Protein AF-A0A813JEY0-F1 (afdb_monomer_lite)

Radius of gyration: 17.61 Å; chains: 1; bounding box: 37×47×46 Å

Secondary structure (DSSP, 8-state):
-EEEEEEEE------------SS------S----TTS--EEEEEEEE----GGGGGGT-S-EEEEETTTTEEEEE---GGGGGGT--HHHHHHHHHHHHHHHHHH-TT-------

InterPro domains:
  IPR036457 PPM-type phosphatase-like domain superfamily [SSF81606] (45-101)
  IPR039123 Protein phosphatase PTC7 homolog [PTHR12320] (35-94)

Organism: Polarella glacialis (NCBI:txid89957)

pLDDT: mean 75.98, std 19.31, range [36.69, 97.0]

Structure (mmCIF, N/CA/C/O backbone):
data_AF-A0A813JEY0-F1
#
_entry.id   AF-A0A813JEY0-F1
#
loop_
_atom_site.group_PDB
_atom_site.id
_atom_site.type_symbol
_atom_site.label_atom_id
_atom_site.label_alt_id
_atom_site.label_comp_id
_atom_site.label_asym_id
_atom_site.label_entity_id
_atom_site.label_seq_id
_atom_site.pdbx_PDB_ins_code
_atom_site.Cartn_x
_atom_site.Cartn_y
_atom_site.Cartn_z
_atom_site.occupancy
_atom_site.B_iso_or_equiv
_atom_site.auth_seq_id
_atom_site.auth_comp_id
_atom_site.auth_asym_id
_atom_site.auth_atom_id
_atom_site.pdbx_PDB_model_num
ATOM 1 N N . MET A 1 1 ? -3.845 -5.443 -5.897 1.00 68.19 1 MET A N 1
ATOM 2 C CA . MET A 1 1 ? -4.032 -5.872 -4.485 1.00 68.19 1 MET A CA 1
ATOM 3 C C . MET A 1 1 ? -5.501 -6.195 -4.150 1.00 68.19 1 MET A C 1
ATOM 5 O O . MET A 1 1 ? -6.383 -5.597 -4.751 1.00 68.19 1 MET A O 1
ATOM 9 N N . VAL A 1 2 ? -5.787 -7.089 -3.184 1.00 69.31 2 VAL A N 1
ATOM 10 C CA . VAL A 1 2 ? -7.141 -7.310 -2.616 1.00 69.31 2 VAL A CA 1
ATOM 11 C C . VAL A 1 2 ? -7.132 -7.078 -1.101 1.00 69.31 2 VAL A C 1
ATOM 13 O O . VAL A 1 2 ? -6.356 -7.706 -0.378 1.00 69.31 2 VAL A O 1
ATOM 16 N N . LEU A 1 3 ? -8.023 -6.204 -0.621 1.00 71.19 3 LEU A N 1
ATOM 17 C CA . LEU A 1 3 ? -8.289 -5.988 0.801 1.00 71.19 3 LEU A CA 1
ATOM 18 C C . LEU A 1 3 ? -9.677 -6.521 1.154 1.00 71.19 3 LEU A C 1
ATOM 20 O O . LEU A 1 3 ? -10.686 -6.041 0.639 1.00 71.19 3 LEU A O 1
ATOM 24 N N . LEU A 1 4 ? -9.731 -7.492 2.062 1.00 74.19 4 LEU A N 1
ATOM 25 C CA . LEU A 1 4 ? -10.986 -7.996 2.597 1.00 74.19 4 LEU A CA 1
ATOM 26 C C . LEU A 1 4 ? -11.276 -7.313 3.932 1.00 74.19 4 LEU A C 1
ATOM 28 O O . LEU A 1 4 ? -10.560 -7.499 4.919 1.00 74.19 4 LEU A O 1
ATOM 32 N N . LEU A 1 5 ? -12.362 -6.544 3.953 1.00 73.38 5 LEU A N 1
ATOM 33 C CA . LEU A 1 5 ? -12.899 -5.925 5.155 1.00 73.38 5 LEU A CA 1
ATOM 34 C C . LEU A 1 5 ? -14.120 -6.704 5.616 1.00 73.38 5 LEU A C 1
ATOM 36 O O . LEU A 1 5 ? -15.096 -6.855 4.879 1.00 73.38 5 LEU A O 1
ATOM 40 N N . ARG A 1 6 ? -14.092 -7.162 6.868 1.00 74.25 6 ARG A N 1
ATOM 41 C CA . ARG A 1 6 ? -15.273 -7.739 7.510 1.00 74.25 6 ARG A CA 1
ATOM 42 C C . ARG A 1 6 ? -15.694 -6.869 8.682 1.00 74.25 6 ARG A C 1
ATOM 44 O O . ARG A 1 6 ? -14.911 -6.625 9.600 1.00 74.25 6 ARG A O 1
ATOM 51 N N . ARG A 1 7 ? -16.962 -6.449 8.676 1.00 67.50 7 ARG A N 1
ATOM 52 C CA . ARG A 1 7 ? -17.614 -5.867 9.853 1.00 67.50 7 ARG A CA 1
ATOM 53 C C . ARG A 1 7 ? -17.737 -6.958 10.911 1.00 67.50 7 ARG A C 1
ATOM 55 O O . ARG A 1 7 ? -18.377 -7.983 10.674 1.00 67.50 7 ARG A O 1
ATOM 62 N N . VAL A 1 8 ? -17.131 -6.740 12.070 1.00 66.38 8 VAL A N 1
ATOM 63 C CA . VAL A 1 8 ? -17.249 -7.640 13.218 1.00 66.38 8 VAL A CA 1
ATOM 64 C C . VAL A 1 8 ? -18.083 -6.937 14.279 1.00 66.38 8 VAL A C 1
ATOM 66 O O . VAL A 1 8 ? -17.699 -5.885 14.794 1.00 66.38 8 VAL A O 1
ATOM 69 N N . ALA A 1 9 ? -19.246 -7.510 14.585 1.00 60.72 9 ALA A N 1
ATOM 70 C CA . ALA A 1 9 ? -19.975 -7.167 15.796 1.00 60.72 9 ALA A CA 1
ATOM 71 C C . ALA A 1 9 ? -19.215 -7.763 16.987 1.00 60.72 9 ALA A C 1
ATOM 73 O O . ALA A 1 9 ? -18.832 -8.934 16.943 1.00 60.72 9 ALA A O 1
ATOM 74 N N . CYS A 1 10 ? -18.982 -6.977 18.038 1.00 51.72 10 CYS A N 1
ATOM 75 C CA . CYS A 1 10 ? -18.471 -7.509 19.298 1.00 51.72 10 CYS A CA 1
ATOM 76 C C . CYS A 1 10 ? -19.490 -8.496 19.879 1.00 51.72 10 CYS A C 1
ATOM 78 O O . CYS A 1 10 ? -20.424 -8.097 20.565 1.00 51.72 10 CYS A O 1
ATOM 80 N N . GLN A 1 11 ? -19.322 -9.786 19.597 1.00 51.09 11 GLN A N 1
ATOM 81 C CA . GLN A 1 11 ? -20.004 -10.857 20.312 1.00 51.09 11 GLN A CA 1
ATOM 82 C C . GLN A 1 11 ? -18.972 -11.570 21.179 1.00 51.09 11 GLN A C 1
ATOM 84 O O . GLN A 1 11 ? -17.963 -12.077 20.686 1.00 51.09 11 GLN A O 1
ATOM 89 N N . GLY A 1 12 ? -19.210 -11.569 22.491 1.00 46.81 12 GLY A N 1
ATOM 90 C CA . GLY A 1 12 ? -18.416 -12.323 23.449 1.00 46.81 12 GLY A CA 1
ATOM 91 C C . GLY A 1 12 ? -18.628 -13.818 23.242 1.00 46.81 12 GLY A C 1
ATOM 92 O O . GLY A 1 12 ? -19.491 -14.409 23.876 1.00 46.81 12 GLY A O 1
ATOM 93 N N . ALA A 1 13 ? -17.849 -14.437 22.358 1.00 44.34 13 ALA A N 1
ATOM 94 C CA . ALA A 1 13 ? -17.846 -15.883 22.184 1.00 44.34 13 ALA A CA 1
ATOM 95 C C . ALA A 1 13 ? -16.408 -16.409 22.212 1.00 44.34 13 ALA A C 1
ATOM 97 O O . ALA A 1 13 ? -15.612 -16.189 21.296 1.00 44.34 13 ALA A O 1
ATOM 98 N N . ARG A 1 14 ? -16.075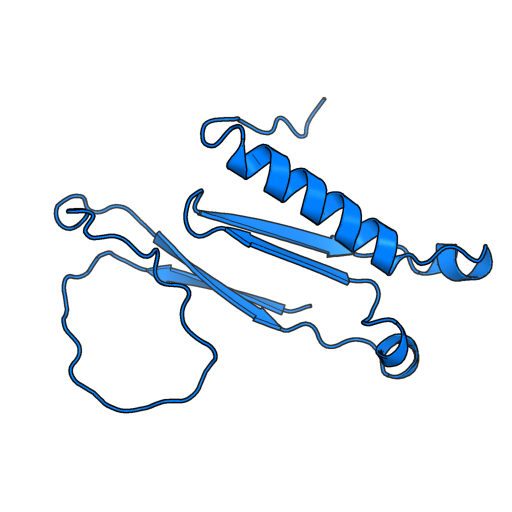 -17.135 23.287 1.00 45.75 14 ARG A N 1
ATOM 99 C CA . ARG A 1 14 ? -14.933 -18.052 23.306 1.00 45.75 14 ARG A CA 1
ATOM 100 C C . ARG A 1 14 ? -15.258 -19.189 22.340 1.00 45.75 14 ARG A C 1
ATOM 102 O O . ARG A 1 14 ? -16.099 -20.022 22.652 1.00 45.75 14 ARG A O 1
ATOM 109 N N . VAL A 1 15 ? -14.600 -19.237 21.186 1.00 45.53 15 VAL A N 1
ATOM 110 C CA . VAL A 1 15 ? -14.676 -20.407 20.303 1.00 45.53 15 VAL A CA 1
ATOM 111 C C . VAL A 1 15 ? -13.489 -21.312 20.610 1.00 45.53 15 VAL 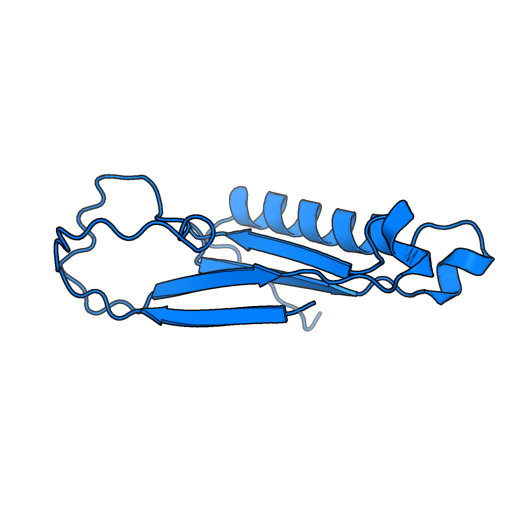A C 1
ATOM 113 O O . VAL A 1 15 ? -12.353 -21.026 20.234 1.00 45.53 15 VAL A O 1
ATOM 116 N N . ALA A 1 16 ? -13.770 -22.396 21.332 1.00 45.44 16 ALA A N 1
ATOM 117 C CA . ALA A 1 16 ? -12.914 -23.568 21.391 1.00 45.44 16 ALA A CA 1
ATOM 118 C C . ALA A 1 16 ? -13.092 -24.331 20.071 1.00 45.44 16 ALA A C 1
ATOM 120 O O . ALA A 1 16 ? -14.146 -24.899 19.812 1.00 45.44 16 ALA A O 1
ATOM 121 N N . GLY A 1 17 ? -12.082 -24.297 19.207 1.00 39.16 17 GLY A N 1
ATOM 122 C CA . GLY A 1 17 ? -12.127 -25.001 17.930 1.00 39.16 17 GLY A CA 1
ATOM 123 C C . GLY A 1 17 ? -10.812 -24.868 17.184 1.00 39.16 17 GLY A C 1
ATOM 124 O O . GLY A 1 17 ? -10.489 -23.809 16.653 1.00 39.16 17 GLY A O 1
ATOM 125 N N . ARG A 1 18 ? -10.031 -25.951 17.168 1.00 49.94 18 ARG A N 1
ATOM 126 C CA . ARG A 1 18 ? -8.839 -26.093 16.331 1.00 49.94 18 ARG A CA 1
ATOM 127 C C . ARG A 1 18 ? -9.277 -26.207 14.869 1.00 49.94 18 ARG A C 1
ATOM 129 O O . ARG A 1 18 ? -9.652 -27.284 14.430 1.00 49.94 18 ARG A O 1
ATOM 136 N N . HIS A 1 19 ? -9.152 -25.126 14.111 1.00 36.69 19 HIS A N 1
ATOM 137 C CA . HIS A 1 19 ? -8.870 -25.225 12.682 1.00 36.69 19 HIS A CA 1
ATOM 138 C C . HIS A 1 19 ? -7.955 -24.065 12.284 1.00 36.69 19 HIS A C 1
ATOM 140 O O . HIS A 1 19 ? -8.367 -22.910 12.212 1.00 36.69 19 HIS A O 1
ATOM 146 N N . ARG A 1 20 ? -6.666 -24.376 12.124 1.00 55.50 20 ARG A N 1
ATOM 147 C CA . ARG A 1 20 ? -5.649 -23.453 11.615 1.00 55.50 20 ARG A CA 1
ATOM 148 C C . ARG A 1 20 ? -5.711 -23.494 10.089 1.00 55.50 20 ARG A C 1
ATOM 150 O O . ARG A 1 20 ? -5.366 -24.541 9.562 1.00 55.50 20 ARG A O 1
ATOM 157 N N . PHE A 1 21 ? -6.137 -22.416 9.420 1.00 42.50 21 PHE A N 1
ATOM 158 C CA . PHE A 1 21 ? -5.640 -21.982 8.096 1.00 42.50 21 PHE A CA 1
ATOM 159 C C . PHE A 1 21 ? -6.356 -20.702 7.618 1.00 42.50 21 PHE A C 1
ATOM 161 O O . PHE A 1 21 ? -7.454 -20.761 7.080 1.00 42.50 21 PHE A O 1
ATOM 168 N N . PHE A 1 22 ? -5.739 -19.552 7.883 1.00 37.06 22 PHE A N 1
ATOM 169 C CA . PHE A 1 22 ? -5.652 -18.320 7.079 1.00 37.06 22 PHE A CA 1
ATOM 170 C C . PHE A 1 22 ? -5.009 -17.294 8.016 1.00 37.06 22 PHE A C 1
ATOM 172 O O . PHE A 1 22 ? -5.466 -17.144 9.149 1.00 37.06 22 PHE A O 1
ATOM 179 N N . SER A 1 23 ? -3.900 -16.704 7.575 1.00 37.12 23 SER A N 1
ATOM 180 C CA . SER A 1 23 ? -2.987 -15.835 8.330 1.00 37.12 23 SER A CA 1
ATOM 181 C C . SER A 1 23 ? -3.672 -15.008 9.416 1.00 37.12 23 SER A C 1
ATOM 183 O O . SER A 1 23 ? -4.644 -14.303 9.140 1.00 37.12 23 SER A O 1
ATOM 185 N N . ASP A 1 24 ? -3.131 -15.139 10.625 1.00 42.06 24 ASP A N 1
ATOM 186 C CA . ASP A 1 24 ? -3.581 -14.578 11.890 1.00 42.06 24 ASP A CA 1
ATOM 187 C C . ASP A 1 24 ? -4.437 -13.324 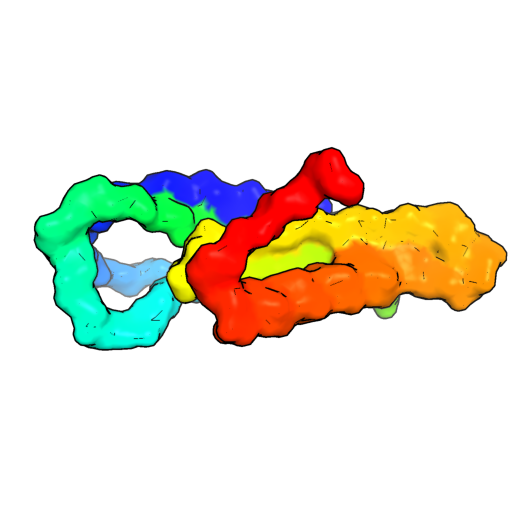11.735 1.00 42.06 24 ASP A C 1
ATOM 189 O O . ASP A 1 24 ? -3.961 -12.237 11.410 1.00 42.06 24 ASP A O 1
ATOM 193 N N . PHE A 1 25 ? -5.729 -13.488 12.018 1.00 48.88 25 PHE A N 1
ATOM 194 C CA . PHE A 1 25 ? -6.605 -12.385 12.379 1.00 48.88 25 PHE A CA 1
ATOM 195 C C . PHE A 1 25 ? -5.833 -11.515 13.373 1.00 48.88 25 PHE A C 1
ATOM 197 O O . PHE A 1 25 ? -5.571 -11.977 14.488 1.00 48.88 25 PHE A O 1
ATOM 204 N N . ILE A 1 26 ? -5.428 -10.304 12.970 1.00 52.31 26 ILE A N 1
ATOM 205 C CA . ILE A 1 26 ? -4.654 -9.414 13.836 1.00 52.31 26 ILE A CA 1
ATOM 206 C C . ILE A 1 26 ? -5.592 -8.985 14.968 1.00 52.31 26 ILE A C 1
ATOM 208 O O . ILE A 1 26 ? -6.327 -8.000 14.880 1.00 52.31 26 ILE A O 1
ATOM 212 N N . ARG A 1 27 ? -5.631 -9.790 16.031 1.00 48.22 27 ARG A N 1
ATOM 213 C CA . ARG A 1 27 ? -6.334 -9.461 17.261 1.00 48.22 27 ARG A CA 1
ATOM 214 C C . ARG A 1 27 ? -5.540 -8.331 17.902 1.00 48.22 27 ARG A C 1
ATOM 216 O O . ARG A 1 27 ? -4.332 -8.485 18.072 1.00 48.22 27 ARG A O 1
ATOM 223 N N . PRO A 1 28 ? -6.170 -7.212 18.278 1.00 46.72 28 PRO A N 1
ATOM 224 C CA . PRO A 1 28 ? -5.490 -6.237 19.111 1.00 46.72 28 PRO A CA 1
ATOM 225 C C . PRO A 1 28 ? -5.098 -6.941 20.413 1.00 46.72 28 PRO A C 1
ATOM 227 O O . PRO A 1 28 ? -5.956 -7.426 21.150 1.00 46.72 28 PRO A O 1
ATOM 230 N N . GLY A 1 29 ? -3.793 -7.085 20.635 1.00 46.00 29 GLY A N 1
ATOM 231 C CA . GLY A 1 29 ? -3.251 -7.638 21.866 1.00 46.00 29 GLY A CA 1
ATOM 232 C C . GLY A 1 29 ? -3.542 -6.683 23.016 1.00 46.00 29 GLY A C 1
ATOM 233 O O . GLY A 1 29 ? -3.083 -5.544 23.000 1.00 46.00 29 GLY A O 1
ATOM 234 N N . GLY A 1 30 ? -4.322 -7.137 23.995 1.00 44.56 30 GLY A N 1
ATOM 235 C CA . GLY A 1 30 ? -4.571 -6.400 25.229 1.00 44.56 30 GLY A CA 1
ATOM 236 C C . GLY A 1 30 ? -5.815 -6.884 25.965 1.00 44.56 30 GLY A C 1
ATOM 237 O O . GLY A 1 30 ? -6.874 -7.059 25.364 1.00 44.56 30 GLY A O 1
ATOM 238 N N . ASN A 1 31 ? -5.686 -7.060 27.282 1.00 45.22 31 ASN A N 1
ATOM 239 C CA . ASN A 1 31 ? -6.787 -7.240 28.231 1.00 45.22 31 ASN A CA 1
ATOM 240 C C . ASN A 1 31 ? -7.597 -5.937 28.358 1.00 45.22 31 ASN A C 1
ATOM 242 O O . ASN A 1 31 ? -7.628 -5.319 29.417 1.00 45.22 31 ASN A O 1
ATOM 246 N N . VAL A 1 32 ? -8.208 -5.480 27.268 1.00 49.06 32 VAL A N 1
ATOM 247 C CA . VAL A 1 32 ? -9.099 -4.321 27.287 1.00 49.06 32 VAL A CA 1
ATOM 248 C C . VAL A 1 32 ? -10.516 -4.854 27.425 1.00 49.06 32 VAL A C 1
ATOM 250 O O . VAL A 1 32 ? -10.980 -5.648 26.605 1.00 49.06 32 VAL A O 1
ATOM 253 N N . SER A 1 33 ? -11.187 -4.449 28.498 1.00 45.03 33 SER A N 1
ATOM 254 C CA . SER A 1 33 ? -12.590 -4.703 28.832 1.00 45.03 33 SER A CA 1
ATOM 255 C C . SER A 1 33 ? -13.544 -4.018 27.838 1.00 45.03 33 SER A C 1
ATOM 257 O O . SER A 1 33 ? -14.422 -3.248 28.203 1.00 45.03 33 SER A O 1
ATOM 259 N N . ASP A 1 34 ? -13.403 -4.332 26.552 1.00 50.56 34 ASP A N 1
ATOM 260 C CA . ASP A 1 34 ? -14.180 -3.785 25.429 1.00 50.56 34 ASP A CA 1
ATOM 261 C C . ASP A 1 34 ? -15.529 -4.518 25.238 1.00 50.56 34 ASP A C 1
ATOM 263 O O . ASP A 1 34 ? -16.186 -4.422 24.203 1.00 50.56 34 ASP A O 1
ATOM 267 N N . ALA A 1 35 ? -15.943 -5.303 26.238 1.00 47.66 35 ALA A N 1
ATOM 268 C CA . ALA A 1 35 ? -17.076 -6.221 26.157 1.00 47.66 35 ALA A CA 1
ATOM 269 C C . ALA A 1 35 ? -18.453 -5.559 26.357 1.00 47.66 35 ALA A C 1
ATOM 271 O O . ALA A 1 35 ? -19.451 -6.271 26.330 1.00 47.66 35 ALA A O 1
ATOM 272 N N . GLN A 1 36 ? -18.538 -4.241 26.583 1.00 46.34 36 GLN A N 1
ATOM 273 C CA . GLN A 1 36 ? -19.779 -3.600 27.061 1.00 46.34 36 GLN A CA 1
ATOM 274 C C . GLN A 1 36 ? -20.261 -2.392 26.245 1.00 46.34 36 GLN A C 1
ATOM 276 O O . GLN A 1 36 ? -21.097 -1.619 26.697 1.00 46.34 36 GLN A O 1
ATOM 281 N N . SER A 1 37 ? -19.799 -2.226 25.008 1.00 51.28 37 SER A N 1
ATOM 282 C CA . SER A 1 37 ? -20.402 -1.264 24.082 1.00 51.28 37 SER A CA 1
ATOM 283 C C . SER A 1 37 ? -20.569 -1.948 22.735 1.00 51.28 37 SER A C 1
ATOM 285 O O . SER A 1 37 ? -19.643 -2.620 22.284 1.00 51.28 37 SER A O 1
ATOM 287 N N . GLY A 1 38 ? -21.727 -1.804 22.086 1.00 56.91 38 GLY A N 1
ATOM 288 C CA . GLY A 1 38 ? -22.025 -2.334 20.746 1.00 56.91 38 GLY A CA 1
ATOM 289 C C . GLY A 1 38 ? -21.184 -1.704 19.624 1.00 56.91 38 GLY A C 1
ATOM 290 O O . GLY A 1 38 ? -21.697 -1.400 18.549 1.00 56.91 38 GLY A O 1
ATOM 291 N N . LYS A 1 39 ? -19.896 -1.462 19.877 1.00 67.50 39 LYS A N 1
ATOM 292 C CA . LYS A 1 39 ? -18.935 -0.828 18.987 1.00 67.50 39 LYS A CA 1
ATOM 293 C C . LYS A 1 39 ? -18.609 -1.763 17.833 1.00 67.50 39 LYS A C 1
ATOM 295 O O . LYS A 1 39 ? -18.268 -2.933 18.008 1.00 67.50 39 LYS A O 1
ATOM 300 N N . LEU A 1 40 ? -18.696 -1.205 16.632 1.00 76.81 40 LEU A N 1
ATOM 301 C CA . LEU A 1 40 ? -18.298 -1.875 15.406 1.00 76.81 40 LEU A CA 1
ATOM 302 C C . LEU A 1 40 ? -16.777 -1.953 15.327 1.00 76.81 40 LEU A C 1
ATOM 304 O O . LEU A 1 40 ? -16.069 -0.989 15.637 1.00 76.81 40 LEU A O 1
ATOM 308 N N . ARG A 1 41 ? -16.283 -3.111 14.887 1.00 78.06 41 ARG A N 1
ATOM 309 C CA . ARG A 1 41 ? -14.862 -3.340 14.629 1.00 78.06 41 ARG A CA 1
ATOM 310 C C . ARG A 1 41 ? -14.650 -3.717 13.172 1.00 78.06 41 ARG A C 1
ATOM 312 O O . ARG A 1 41 ? -15.476 -4.412 12.574 1.00 78.06 41 ARG A O 1
ATOM 319 N N . LEU A 1 42 ? -13.524 -3.272 12.630 1.00 81.25 42 LEU A N 1
ATOM 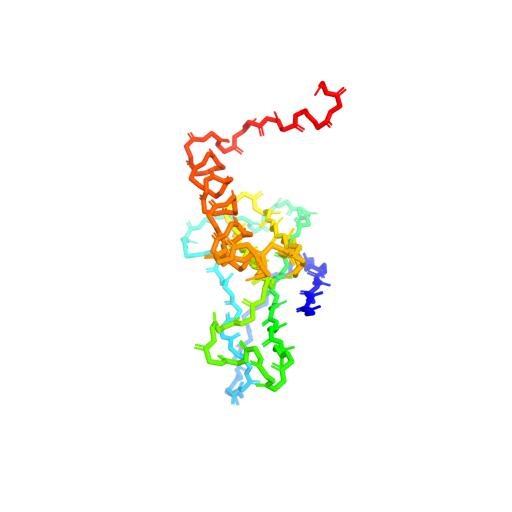320 C CA . LEU A 1 42 ? -13.020 -3.705 11.335 1.00 81.25 42 LEU A CA 1
ATOM 321 C C . LEU A 1 42 ? -12.028 -4.845 11.560 1.00 81.25 42 LEU A C 1
ATOM 323 O O . LEU A 1 42 ? -11.111 -4.721 12.372 1.00 81.25 42 LEU A O 1
ATOM 327 N N . ALA A 1 43 ? -12.240 -5.956 10.863 1.00 83.69 43 ALA A N 1
ATOM 328 C CA . ALA A 1 43 ? -11.236 -6.995 10.693 1.00 83.69 43 ALA A CA 1
ATOM 329 C C . ALA A 1 43 ? -10.603 -6.850 9.310 1.00 83.69 43 ALA A C 1
ATOM 331 O O . ALA A 1 43 ? -11.320 -6.688 8.318 1.00 83.69 43 ALA A O 1
ATOM 332 N N . PHE A 1 44 ? -9.275 -6.926 9.271 1.00 83.88 44 PHE A N 1
ATOM 333 C CA . PHE A 1 44 ? -8.472 -6.726 8.071 1.00 83.88 44 PHE A CA 1
ATOM 334 C C . PHE A 1 44 ? -7.869 -8.049 7.606 1.00 83.88 44 PHE A C 1
ATOM 336 O O . PHE A 1 44 ? -7.366 -8.824 8.419 1.00 83.88 44 PHE A O 1
ATOM 343 N N . ALA A 1 45 ? -7.876 -8.271 6.297 1.00 87.00 45 ALA A N 1
ATOM 344 C CA . ALA A 1 45 ? -7.043 -9.259 5.626 1.00 87.00 45 ALA A CA 1
ATOM 345 C C . ALA A 1 45 ? -6.598 -8.688 4.276 1.00 87.00 45 ALA A C 1
ATOM 347 O O . ALA A 1 45 ? -7.380 -8.014 3.604 1.00 87.00 45 ALA A O 1
ATOM 348 N N . ALA A 1 46 ? -5.352 -8.944 3.884 1.00 87.25 46 ALA A N 1
ATOM 349 C CA . ALA A 1 46 ? -4.764 -8.402 2.665 1.00 87.25 46 ALA A CA 1
ATOM 350 C C . ALA A 1 46 ? -4.029 -9.492 1.880 1.00 87.25 46 ALA A C 1
ATOM 352 O O . ALA A 1 46 ? -3.418 -10.387 2.464 1.00 87.25 46 ALA A O 1
ATOM 353 N N . SER A 1 47 ? -4.076 -9.389 0.554 1.00 88.06 47 SER A N 1
ATOM 354 C CA . SER A 1 47 ? -3.255 -10.173 -0.364 1.00 88.06 47 SER A CA 1
ATOM 355 C C . SER A 1 47 ? -2.775 -9.277 -1.505 1.00 88.06 47 SER A C 1
ATOM 357 O O . SER A 1 47 ? -3.572 -8.577 -2.139 1.00 88.06 47 SER A O 1
ATOM 359 N N . CYS A 1 48 ? -1.469 -9.284 -1.765 1.00 85.94 48 CYS A N 1
ATOM 360 C CA . CYS A 1 48 ? -0.870 -8.589 -2.897 1.00 85.94 48 CYS A CA 1
ATOM 361 C C . CYS A 1 48 ? -0.370 -9.628 -3.905 1.00 85.94 48 CYS A C 1
ATOM 363 O O . CYS A 1 48 ? 0.476 -10.453 -3.572 1.00 85.94 48 CYS A O 1
ATOM 365 N N . MET A 1 49 ? -0.923 -9.604 -5.119 1.00 89.38 49 MET A N 1
ATOM 366 C CA . MET A 1 49 ? -0.537 -10.490 -6.219 1.00 89.38 49 MET A CA 1
ATOM 367 C C . MET A 1 49 ? 0.076 -9.633 -7.332 1.00 89.38 49 MET A C 1
ATOM 369 O O . MET A 1 49 ? -0.676 -9.069 -8.129 1.00 89.38 49 MET A O 1
ATOM 373 N N . PRO A 1 50 ? 1.408 -9.459 -7.353 1.00 88.50 50 PRO A N 1
ATOM 374 C CA . PRO A 1 50 ? 2.070 -8.638 -8.359 1.00 88.50 50 PRO A CA 1
ATOM 375 C C . PRO A 1 50 ? 2.046 -9.306 -9.739 1.00 88.50 50 PRO A C 1
ATOM 377 O O . PRO A 1 50 ? 1.998 -10.532 -9.853 1.00 88.50 50 PRO A O 1
ATOM 380 N N . HIS A 1 51 ? 2.133 -8.493 -10.796 1.00 85.44 51 HIS A N 1
ATOM 381 C CA . HIS A 1 51 ? 2.352 -8.989 -12.157 1.00 85.44 51 HIS A CA 1
ATOM 382 C C . HIS A 1 51 ? 3.654 -9.813 -12.221 1.00 85.44 51 HIS A C 1
ATOM 384 O O . HIS A 1 51 ? 4.631 -9.372 -11.607 1.00 85.44 51 HIS A O 1
ATOM 390 N N . PRO A 1 52 ? 3.720 -10.943 -12.961 1.00 89.50 52 PRO A N 1
ATOM 391 C CA . PRO A 1 52 ? 4.906 -11.808 -13.033 1.00 89.50 52 PRO A CA 1
ATOM 392 C C . PRO A 1 52 ? 6.220 -11.049 -13.259 1.00 89.50 52 PRO A C 1
ATOM 394 O O . PRO A 1 52 ? 7.173 -11.221 -12.501 1.00 89.50 52 PRO A O 1
ATOM 397 N N . ASP A 1 53 ? 6.225 -10.112 -14.206 1.00 87.31 53 ASP A N 1
ATOM 398 C CA . ASP A 1 53 ? 7.403 -9.298 -14.550 1.00 87.31 53 ASP A CA 1
ATOM 399 C C . ASP A 1 53 ? 7.866 -8.359 -13.423 1.00 87.31 53 ASP A C 1
ATOM 401 O O . ASP A 1 53 ? 8.989 -7.857 -13.428 1.00 87.31 53 ASP A O 1
ATOM 405 N N . LYS A 1 54 ? 6.997 -8.103 -12.441 1.00 85.62 54 LYS A N 1
ATOM 406 C CA . LYS A 1 54 ? 7.214 -7.159 -11.338 1.00 85.62 54 LYS A CA 1
ATOM 407 C C . LYS A 1 54 ? 7.404 -7.861 -9.989 1.00 85.62 54 LYS A C 1
ATOM 409 O O . LYS A 1 54 ? 7.706 -7.193 -8.999 1.00 85.62 54 LYS A O 1
ATOM 414 N N . VAL A 1 55 ? 7.294 -9.195 -9.940 1.00 88.38 55 VAL A N 1
ATOM 415 C CA . VAL A 1 55 ? 7.471 -10.010 -8.719 1.00 88.38 55 VAL A CA 1
ATOM 416 C C . VAL A 1 55 ? 8.846 -9.779 -8.095 1.00 88.38 55 VAL A C 1
ATOM 418 O O . VAL A 1 55 ? 8.942 -9.631 -6.880 1.00 88.38 55 VAL A O 1
ATOM 421 N N . ALA A 1 56 ? 9.901 -9.678 -8.912 1.00 85.88 56 ALA A N 1
ATOM 422 C CA . ALA A 1 56 ? 11.272 -9.485 -8.432 1.00 85.88 56 ALA A CA 1
ATOM 423 C C . ALA A 1 56 ? 11.461 -8.181 -7.631 1.00 85.88 56 ALA A C 1
ATOM 425 O O . ALA A 1 56 ? 12.334 -8.112 -6.771 1.00 85.88 56 ALA A O 1
ATOM 426 N N . LYS A 1 57 ? 10.626 -7.164 -7.886 1.00 84.81 57 LYS A N 1
ATOM 427 C CA . LYS A 1 57 ? 10.612 -5.880 -7.161 1.00 84.81 57 LYS A CA 1
ATOM 428 C C . LYS A 1 57 ? 9.546 -5.826 -6.056 1.00 84.81 57 LYS A C 1
ATOM 430 O O . LYS A 1 57 ? 9.402 -4.808 -5.385 1.00 84.81 57 LYS A O 1
ATOM 435 N N . GLY A 1 58 ? 8.785 -6.908 -5.872 1.00 86.06 58 GLY A N 1
ATOM 436 C CA . GLY A 1 58 ? 7.662 -6.974 -4.935 1.00 86.06 58 GLY A CA 1
ATOM 437 C C . GLY A 1 58 ? 6.380 -6.293 -5.425 1.00 86.06 58 GLY A C 1
ATOM 438 O O . GLY A 1 58 ? 5.467 -6.102 -4.627 1.00 86.06 58 GLY A O 1
ATOM 439 N N . GLY A 1 59 ? 6.288 -5.946 -6.714 1.00 91.88 59 GLY A N 1
ATOM 440 C CA . GLY A 1 59 ? 5.177 -5.172 -7.269 1.00 91.88 59 GLY A CA 1
ATOM 441 C C . GLY A 1 59 ? 5.275 -3.664 -7.021 1.00 91.88 59 GLY A C 1
ATOM 442 O O . GLY A 1 59 ? 6.230 -3.160 -6.424 1.00 91.88 59 GLY A O 1
ATOM 443 N N . GLU A 1 60 ? 4.267 -2.953 -7.521 1.00 94.62 60 GLU A N 1
ATOM 444 C CA . GLU A 1 60 ? 4.167 -1.488 -7.464 1.00 94.62 60 GLU A CA 1
ATOM 445 C C . GLU A 1 60 ? 3.183 -1.030 -6.375 1.00 94.62 60 GLU A C 1
ATOM 447 O O . GLU A 1 60 ? 3.313 0.069 -5.849 1.00 94.62 60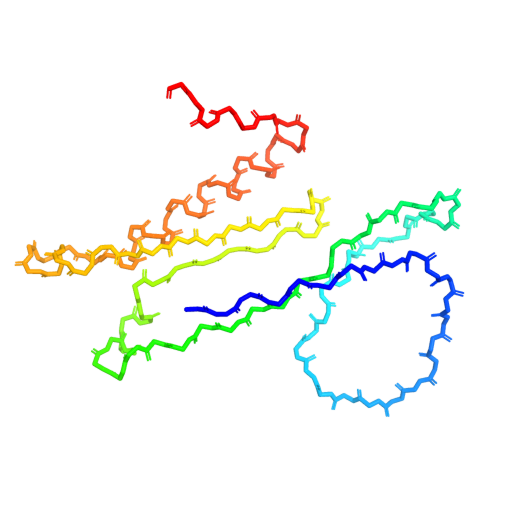 GLU A O 1
ATOM 452 N N . ASP A 1 61 ? 2.252 -1.898 -5.974 1.00 94.19 61 ASP A N 1
ATOM 453 C CA . ASP A 1 61 ? 1.311 -1.651 -4.885 1.00 94.19 61 ASP A CA 1
ATOM 454 C C . ASP A 1 61 ? 2.007 -1.659 -3.505 1.00 94.19 61 ASP A C 1
ATOM 456 O O . ASP A 1 61 ? 2.988 -2.370 -3.254 1.00 94.19 61 ASP A O 1
ATOM 460 N N . GLY A 1 62 ? 1.419 -0.940 -2.550 1.00 93.69 62 GLY A N 1
ATOM 461 C CA . GLY A 1 62 ? 1.730 -1.029 -1.125 1.00 93.69 62 GLY A CA 1
ATOM 462 C C . GLY A 1 62 ? 0.467 -1.036 -0.263 1.00 93.69 62 GLY A C 1
ATOM 463 O O . GLY A 1 62 ? -0.598 -0.589 -0.695 1.00 93.69 62 GLY A O 1
ATOM 464 N N . TYR A 1 63 ? 0.584 -1.517 0.982 1.00 94.25 63 TYR A N 1
ATOM 465 C CA . TYR A 1 63 ? -0.504 -1.449 1.962 1.00 94.25 63 TYR A CA 1
ATOM 466 C C . TYR A 1 63 ? -0.059 -1.414 3.420 1.00 94.25 63 TYR A C 1
ATOM 468 O O . TYR A 1 63 ? 1.032 -1.866 3.762 1.00 94.25 63 TYR A O 1
ATOM 476 N N . PHE A 1 64 ? -0.961 -0.958 4.291 1.00 92.69 64 PHE A N 1
ATOM 477 C CA . PHE A 1 64 ? -0.889 -1.196 5.732 1.00 92.69 64 PHE A CA 1
ATOM 478 C C . PHE A 1 64 ? -2.276 -1.497 6.315 1.00 92.69 64 PHE A C 1
ATOM 480 O O . PHE A 1 64 ? -3.304 -1.113 5.757 1.00 92.69 64 PHE A O 1
ATOM 487 N N . ALA A 1 65 ? -2.299 -2.142 7.481 1.00 90.62 65 ALA A N 1
ATOM 488 C CA . ALA A 1 65 ? -3.486 -2.276 8.320 1.00 90.62 65 ALA A CA 1
ATOM 489 C C . ALA A 1 65 ? -3.110 -1.994 9.781 1.00 90.62 65 ALA A C 1
ATOM 491 O O . ALA A 1 65 ? -2.153 -2.572 10.297 1.00 90.62 65 ALA A O 1
ATOM 492 N N . CYS A 1 66 ? -3.869 -1.128 10.452 1.00 87.31 66 CYS A N 1
ATOM 493 C CA . CYS A 1 66 ? -3.658 -0.751 11.846 1.00 87.31 66 CYS A CA 1
ATOM 494 C C . CYS A 1 66 ? -4.907 -1.070 12.692 1.00 87.31 66 CYS A C 1
ATOM 496 O O . CYS A 1 66 ? -5.873 -0.304 12.718 1.00 87.31 66 CYS A O 1
ATOM 498 N N . PRO A 1 67 ? -4.915 -2.193 13.436 1.00 82.38 67 PRO A N 1
ATOM 499 C CA . PRO A 1 67 ? -6.036 -2.563 14.302 1.00 82.38 67 PRO A CA 1
ATOM 500 C C . PRO A 1 67 ? -6.287 -1.596 15.462 1.00 82.38 67 PRO A C 1
ATOM 502 O O . PRO A 1 67 ? -7.413 -1.537 15.953 1.00 82.38 67 PRO A O 1
ATOM 505 N N . LYS A 1 68 ? -5.251 -0.872 15.918 1.00 81.94 68 LYS A N 1
ATOM 506 C CA . LYS A 1 68 ? -5.343 0.067 17.049 1.00 81.94 68 LYS A CA 1
ATOM 507 C C . LYS A 1 68 ? -6.204 1.278 16.687 1.00 81.94 68 LYS A C 1
ATOM 509 O O . LYS A 1 68 ? -7.207 1.523 17.347 1.00 81.94 68 LYS A O 1
ATOM 514 N N . SER A 1 69 ? -5.860 1.966 15.600 1.00 82.56 69 SER A N 1
ATOM 515 C CA . SER A 1 69 ? -6.629 3.093 15.051 1.00 82.56 69 SER A CA 1
ATOM 516 C C . SER A 1 69 ? -7.845 2.647 14.229 1.00 82.56 69 SER A C 1
ATOM 518 O O . SER A 1 69 ? -8.710 3.458 13.916 1.00 82.56 69 SER A O 1
ATOM 520 N N . ARG A 1 70 ? -7.949 1.350 13.896 1.00 84.06 70 ARG A N 1
ATOM 521 C CA . ARG A 1 70 ? -8.954 0.782 12.975 1.00 84.06 70 ARG A CA 1
ATOM 522 C C . ARG A 1 70 ? -8.885 1.411 11.579 1.00 84.06 70 ARG A C 1
ATOM 524 O O . ARG A 1 70 ? -9.914 1.582 10.932 1.00 84.06 70 ARG A O 1
ATOM 531 N N . SER A 1 71 ? -7.680 1.706 11.106 1.00 86.88 71 SER A N 1
ATOM 532 C CA . SER A 1 71 ? -7.431 2.257 9.774 1.00 86.88 71 SER A CA 1
ATOM 533 C C . SER A 1 71 ? -6.615 1.298 8.909 1.00 86.88 71 SER A C 1
ATOM 535 O O . SER A 1 71 ? -5.975 0.364 9.395 1.00 86.88 71 SER A O 1
ATOM 537 N N . PHE A 1 72 ? -6.660 1.514 7.604 1.00 92.69 72 PHE A N 1
ATOM 538 C CA . PHE A 1 72 ? -5.860 0.805 6.615 1.00 92.69 72 PHE A CA 1
ATOM 539 C C . PHE A 1 72 ? -5.547 1.769 5.474 1.00 92.69 72 PHE A C 1
ATOM 541 O O . PHE A 1 72 ? -6.257 2.758 5.289 1.00 92.69 72 PHE A O 1
ATOM 548 N N . GLY A 1 73 ? -4.509 1.468 4.705 1.00 92.94 73 GLY A N 1
ATOM 549 C CA . GLY A 1 73 ? -4.137 2.252 3.535 1.00 92.94 73 GLY A CA 1
ATOM 550 C C . GLY A 1 73 ? -3.688 1.352 2.401 1.00 92.94 73 GLY A C 1
ATOM 551 O O . GLY A 1 73 ? -3.144 0.270 2.635 1.00 92.94 73 GLY A O 1
ATOM 552 N N . VAL A 1 74 ? -3.937 1.811 1.180 1.00 95.00 74 VAL A N 1
ATOM 553 C CA . VAL A 1 74 ? -3.505 1.183 -0.068 1.00 95.00 74 VAL A CA 1
ATOM 554 C C . VAL A 1 74 ? -2.959 2.287 -0.959 1.00 95.00 74 VAL A C 1
ATOM 556 O O . VAL A 1 74 ? -3.548 3.365 -1.022 1.00 95.00 74 VAL A O 1
ATOM 559 N N . ALA A 1 75 ? -1.847 2.025 -1.629 1.00 95.12 75 ALA A N 1
ATOM 560 C CA . ALA A 1 75 ? -1.270 2.927 -2.614 1.00 95.12 75 ALA A CA 1
ATOM 561 C C . ALA A 1 75 ? -0.841 2.117 -3.835 1.00 95.12 75 ALA A C 1
ATOM 563 O O . ALA A 1 75 ? -0.320 1.012 -3.684 1.00 95.12 75 ALA A O 1
ATOM 564 N N . ASP A 1 76 ? -1.067 2.676 -5.019 1.00 94.38 76 ASP A N 1
ATOM 565 C CA . ASP A 1 76 ? -0.653 2.109 -6.299 1.00 94.38 76 ASP A CA 1
ATOM 566 C C . ASP A 1 76 ? 0.536 2.915 -6.837 1.00 94.38 76 ASP A C 1
ATOM 568 O O . ASP A 1 76 ? 0.481 4.146 -6.934 1.00 94.38 76 ASP A O 1
ATOM 572 N N . GLY A 1 77 ? 1.639 2.228 -7.112 1.00 94.12 77 GLY A N 1
ATOM 573 C CA . GLY A 1 77 ? 2.828 2.833 -7.687 1.00 94.12 77 GLY A CA 1
ATOM 574 C C . GLY A 1 77 ? 2.624 3.100 -9.176 1.00 94.12 77 GLY A C 1
ATOM 575 O O . GLY A 1 77 ? 2.323 2.202 -9.952 1.00 94.12 77 GLY A O 1
ATOM 576 N N . VAL A 1 78 ? 2.870 4.332 -9.620 1.00 94.88 78 VAL A N 1
ATOM 577 C CA . VAL A 1 78 ? 2.692 4.703 -11.032 1.00 94.88 78 VAL A CA 1
ATOM 578 C C . VAL A 1 78 ? 3.804 4.098 -11.903 1.00 94.88 78 VAL A C 1
ATOM 580 O O . VAL A 1 78 ? 4.910 4.630 -11.975 1.00 94.88 78 VAL A O 1
ATOM 583 N N . GLY A 1 79 ? 3.500 3.000 -12.602 1.00 91.44 79 GLY A N 1
ATOM 584 C CA . GLY A 1 79 ? 4.470 2.191 -13.357 1.00 91.44 79 GLY A CA 1
ATOM 585 C C . GLY A 1 79 ? 5.356 2.938 -14.365 1.00 91.44 79 GLY A C 1
ATOM 586 O O . GLY A 1 79 ? 6.512 2.567 -14.543 1.00 91.44 79 GLY A O 1
ATOM 587 N N . GLY A 1 80 ? 4.872 4.031 -14.970 1.00 92.94 80 GLY A N 1
ATOM 588 C CA . GLY A 1 80 ? 5.654 4.838 -15.925 1.00 92.94 80 GLY A CA 1
ATOM 589 C C . GLY A 1 80 ? 6.923 5.476 -15.335 1.00 92.94 80 GLY A C 1
ATOM 590 O O . GLY A 1 80 ? 7.830 5.864 -16.067 1.00 92.94 80 GLY A O 1
ATOM 591 N N . TRP A 1 81 ? 7.045 5.547 -14.006 1.00 94.00 81 TRP A N 1
ATOM 592 C CA . TRP A 1 81 ? 8.280 5.995 -13.353 1.00 94.00 81 TRP A CA 1
ATOM 593 C C . TRP A 1 81 ? 9.442 5.008 -13.507 1.00 94.00 81 TRP A C 1
ATOM 595 O O . TRP A 1 81 ? 10.600 5.428 -13.441 1.00 94.00 81 TRP A O 1
ATOM 605 N N . ALA A 1 82 ? 9.157 3.733 -13.791 1.00 91.56 82 ALA A N 1
ATOM 606 C CA . ALA A 1 82 ? 10.184 2.729 -14.051 1.00 91.56 82 ALA A CA 1
ATOM 607 C C . ALA A 1 82 ? 11.063 3.094 -15.260 1.00 91.56 82 ALA A C 1
ATOM 609 O O . ALA A 1 82 ? 12.269 2.847 -15.220 1.00 91.56 82 ALA A O 1
ATOM 610 N N . ASP A 1 83 ? 10.494 3.755 -16.275 1.00 92.62 83 ASP A N 1
ATOM 611 C CA . ASP A 1 83 ? 11.218 4.211 -17.473 1.00 92.62 83 ASP A CA 1
ATOM 612 C C . ASP A 1 83 ? 12.253 5.302 -17.155 1.00 92.62 83 ASP A C 1
ATOM 614 O O . ASP A 1 83 ? 13.219 5.496 -17.889 1.00 92.62 83 ASP A O 1
ATOM 618 N N . ASN A 1 84 ? 12.088 5.984 -16.020 1.00 93.31 84 ASN A N 1
ATOM 619 C CA . ASN A 1 84 ? 13.000 7.009 -15.515 1.00 93.31 84 ASN A CA 1
ATOM 620 C C . ASN A 1 84 ? 13.981 6.452 -14.466 1.00 93.31 84 ASN A C 1
ATOM 622 O O . ASN A 1 84 ? 14.648 7.215 -13.770 1.00 93.31 84 ASN A O 1
ATOM 626 N N . GLY A 1 85 ? 14.050 5.125 -14.305 1.00 92.06 85 GLY A N 1
ATOM 627 C CA . GLY A 1 85 ? 14.909 4.472 -13.314 1.00 92.06 85 GLY A CA 1
ATOM 628 C C . GLY A 1 85 ? 14.430 4.614 -11.865 1.00 92.06 85 GLY A C 1
ATOM 629 O O . GLY A 1 85 ? 15.172 4.274 -10.944 1.00 92.06 85 GLY A O 1
ATOM 630 N N . VAL A 1 86 ? 13.203 5.095 -11.642 1.00 92.94 86 VAL A N 1
ATOM 631 C CA . VAL A 1 86 ? 12.599 5.239 -10.311 1.00 92.94 86 VAL A CA 1
ATOM 632 C C . VAL A 1 86 ? 11.738 4.010 -10.017 1.00 92.94 86 VAL A C 1
ATOM 634 O O . VAL A 1 86 ? 10.972 3.575 -10.869 1.00 92.94 86 VAL A O 1
ATOM 637 N N . ASP A 1 87 ? 11.842 3.435 -8.814 1.00 93.12 87 ASP A N 1
ATOM 638 C CA . ASP A 1 87 ? 10.978 2.323 -8.394 1.00 93.12 87 ASP A CA 1
ATOM 639 C C . ASP A 1 87 ? 9.608 2.857 -7.920 1.00 93.12 87 ASP A C 1
ATOM 641 O O . ASP A 1 87 ? 9.522 3.426 -6.824 1.00 93.12 87 ASP A O 1
ATOM 645 N N . PRO A 1 88 ? 8.523 2.669 -8.697 1.00 94.75 88 PRO A N 1
ATOM 646 C CA . PRO A 1 88 ? 7.192 3.139 -8.311 1.00 94.75 88 PRO A CA 1
ATOM 647 C C . PRO A 1 88 ? 6.662 2.446 -7.050 1.00 94.75 88 PRO A C 1
ATOM 649 O O . PRO A 1 88 ? 5.961 3.068 -6.250 1.00 94.75 88 PRO A O 1
ATOM 652 N N . GLY A 1 89 ? 7.047 1.187 -6.822 1.00 94.19 89 GLY A N 1
ATOM 653 C CA . GLY A 1 89 ? 6.670 0.453 -5.621 1.00 94.19 89 GLY A CA 1
ATOM 654 C C . GLY A 1 89 ? 7.339 1.004 -4.370 1.00 94.19 89 GLY A C 1
ATOM 655 O O . GLY A 1 89 ? 6.726 1.040 -3.301 1.00 94.19 89 GLY A O 1
ATOM 656 N N . LEU A 1 90 ? 8.584 1.476 -4.481 1.00 95.31 90 LEU A N 1
ATOM 657 C CA . LEU A 1 90 ? 9.280 2.104 -3.358 1.00 95.31 90 LEU A CA 1
ATOM 658 C C . LEU A 1 90 ? 8.544 3.364 -2.895 1.00 95.31 90 LEU A C 1
ATOM 660 O O . LEU A 1 90 ? 8.372 3.560 -1.691 1.00 95.31 90 LEU A O 1
ATOM 664 N N . PHE A 1 91 ? 8.071 4.177 -3.841 1.00 95.12 91 PHE A N 1
ATOM 665 C CA . PHE A 1 91 ? 7.281 5.366 -3.537 1.00 95.12 91 PHE A CA 1
ATOM 666 C C . PHE A 1 91 ? 5.968 5.008 -2.828 1.00 95.12 91 PHE A C 1
ATOM 668 O O . PHE A 1 91 ? 5.719 5.501 -1.725 1.00 95.12 91 PHE A O 1
ATOM 675 N N . ALA A 1 92 ? 5.173 4.096 -3.404 1.00 96.12 92 ALA A N 1
ATOM 676 C CA . ALA A 1 92 ? 3.897 3.664 -2.829 1.00 96.12 92 ALA A CA 1
ATOM 677 C C . ALA A 1 92 ? 4.060 3.135 -1.394 1.00 96.12 92 ALA A C 1
ATOM 679 O O . ALA A 1 92 ? 3.349 3.550 -0.475 1.00 96.12 92 ALA A O 1
ATOM 680 N N . ARG A 1 93 ? 5.059 2.273 -1.167 1.00 95.12 93 ARG A N 1
ATOM 681 C CA . ARG A 1 93 ? 5.374 1.740 0.166 1.00 95.12 93 ARG A CA 1
ATOM 682 C C . ARG A 1 93 ? 5.832 2.835 1.130 1.00 95.12 93 ARG A C 1
ATOM 684 O O . ARG A 1 93 ? 5.405 2.834 2.282 1.00 95.12 93 ARG A O 1
ATOM 691 N N . ARG A 1 94 ? 6.667 3.783 0.688 1.00 97.00 94 ARG A N 1
ATOM 692 C CA . ARG A 1 94 ? 7.195 4.836 1.570 1.00 97.00 94 ARG A CA 1
ATOM 693 C C . ARG A 1 94 ? 6.109 5.795 2.045 1.00 97.00 94 ARG A C 1
ATOM 695 O O . ARG A 1 94 ? 6.096 6.112 3.233 1.00 97.00 94 ARG A O 1
ATOM 702 N N . VAL A 1 95 ? 5.196 6.207 1.164 1.00 96.19 95 VAL A N 1
ATOM 703 C CA . VAL A 1 95 ? 4.043 7.051 1.533 1.00 96.19 95 VAL A CA 1
ATOM 704 C C . VAL A 1 95 ? 3.209 6.377 2.623 1.00 96.19 95 VAL A C 1
ATOM 706 O O . VAL A 1 95 ? 2.866 6.999 3.624 1.00 96.19 95 VAL A O 1
ATOM 709 N N . LEU A 1 96 ? 2.943 5.081 2.474 1.00 95.94 96 LEU A N 1
ATOM 710 C CA . LEU A 1 96 ? 2.165 4.316 3.446 1.00 95.94 96 LEU A CA 1
ATOM 711 C C . LEU A 1 96 ? 2.890 4.108 4.779 1.00 95.94 96 LEU A C 1
ATOM 713 O O . LEU A 1 96 ? 2.239 4.141 5.822 1.00 95.94 96 LEU A O 1
ATOM 717 N N . CYS A 1 97 ? 4.216 3.933 4.769 1.00 96.31 97 CYS A N 1
ATOM 718 C CA . CYS A 1 97 ? 5.005 3.903 6.003 1.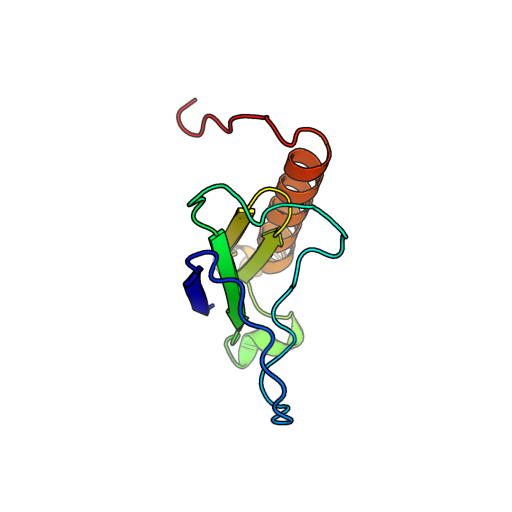00 96.31 97 CYS A CA 1
ATOM 719 C C . CYS A 1 97 ? 4.872 5.219 6.775 1.00 96.31 97 CYS A C 1
ATOM 721 O O . CYS A 1 97 ? 4.589 5.187 7.967 1.00 96.31 97 CYS A O 1
ATOM 723 N N . LEU A 1 98 ? 5.010 6.360 6.092 1.00 95.81 98 LEU A N 1
ATOM 724 C CA . LEU A 1 98 ? 4.874 7.681 6.714 1.00 95.81 98 LEU A CA 1
ATOM 725 C C . LEU A 1 98 ? 3.460 7.906 7.268 1.00 95.81 98 LEU A C 1
ATOM 727 O O . LEU A 1 98 ? 3.309 8.382 8.388 1.00 95.81 98 LEU A O 1
ATOM 731 N N . ALA A 1 99 ? 2.426 7.502 6.526 1.00 93.94 99 ALA A N 1
ATOM 732 C CA . ALA A 1 99 ? 1.047 7.575 7.002 1.00 93.94 99 ALA A CA 1
ATOM 733 C C . ALA A 1 99 ? 0.824 6.720 8.262 1.00 93.94 99 ALA A C 1
ATOM 735 O O . ALA A 1 99 ? 0.165 7.152 9.203 1.00 93.94 99 ALA A O 1
ATOM 736 N N . LEU A 1 100 ? 1.388 5.507 8.310 1.00 93.31 100 LEU A N 1
ATOM 737 C CA . LEU A 1 100 ? 1.293 4.645 9.488 1.00 93.31 100 LEU A CA 1
ATOM 738 C C . LEU A 1 100 ? 2.074 5.207 10.685 1.00 93.31 100 LEU A C 1
ATOM 740 O O . LEU A 1 100 ? 1.621 5.074 11.823 1.00 93.31 100 LEU A O 1
ATOM 744 N N . GLU A 1 101 ? 3.245 5.800 10.446 1.00 93.88 101 GLU A N 1
ATOM 745 C CA . GLU A 1 101 ? 4.034 6.500 11.465 1.00 93.88 101 GLU A CA 1
ATOM 746 C C . GLU A 1 101 ? 3.218 7.649 12.081 1.00 93.88 101 GLU A C 1
ATOM 748 O O . GLU A 1 101 ? 3.096 7.707 13.306 1.00 93.88 101 GLU A O 1
ATOM 753 N N . ASP A 1 102 ? 2.575 8.478 11.253 1.00 92.62 102 ASP A N 1
ATOM 754 C CA . ASP A 1 102 ? 1.718 9.579 11.711 1.00 92.62 102 ASP A CA 1
ATOM 755 C C . ASP A 1 102 ? 0.490 9.084 12.489 1.00 92.62 102 ASP A C 1
ATOM 757 O O . ASP A 1 102 ? 0.250 9.534 13.604 1.00 92.62 102 ASP A O 1
ATOM 761 N N . ILE A 1 103 ? -0.219 8.066 11.989 1.00 91.06 103 ILE A N 1
ATOM 762 C CA . ILE A 1 103 ? -1.368 7.458 12.687 1.00 91.06 103 ILE A CA 1
ATOM 763 C C . ILE A 1 103 ? -0.977 6.919 14.072 1.00 91.06 103 ILE A C 1
ATOM 765 O O . ILE A 1 103 ? -1.772 6.963 15.011 1.00 91.06 103 ILE A O 1
ATOM 769 N N . ASN A 1 104 ? 0.229 6.364 14.213 1.00 88.81 104 ASN A N 1
ATOM 770 C CA . ASN A 1 104 ? 0.702 5.863 15.503 1.00 88.81 104 ASN A CA 1
ATOM 771 C C . ASN A 1 104 ? 1.124 6.991 16.453 1.00 88.81 104 ASN A C 1
ATOM 773 O O . ASN A 1 104 ? 0.989 6.824 17.666 1.00 88.81 104 ASN A O 1
ATOM 777 N N . ALA A 1 105 ? 1.643 8.100 15.923 1.00 90.62 105 ALA A N 1
ATOM 778 C CA . ALA A 1 105 ? 2.008 9.277 16.706 1.00 90.62 105 ALA A CA 1
ATOM 779 C C . ALA A 1 105 ? 0.773 10.086 17.141 1.00 90.62 105 ALA A C 1
ATOM 781 O O . ALA A 1 105 ? 0.716 10.555 18.276 1.00 90.62 105 ALA A O 1
ATOM 782 N N . ASN A 1 106 ? -0.226 10.188 16.261 1.00 88.50 106 ASN A N 1
ATOM 783 C CA . ASN A 1 106 ? -1.425 11.011 16.395 1.00 88.50 106 ASN A CA 1
ATOM 784 C C . ASN A 1 106 ? -2.696 10.150 16.220 1.00 88.50 106 ASN A C 1
ATOM 786 O O . ASN A 1 106 ? -3.386 10.260 15.207 1.00 88.50 106 ASN A O 1
ATOM 790 N N . PRO A 1 107 ? -3.045 9.283 17.190 1.00 78.00 107 PRO A N 1
ATOM 791 C CA . PRO A 1 107 ? -4.142 8.318 17.039 1.00 78.00 107 PRO A CA 1
ATOM 792 C C . PRO A 1 107 ? -5.535 8.954 16.915 1.00 78.00 107 PRO A C 1
ATOM 794 O O . PRO A 1 107 ? -6.434 8.325 16.358 1.00 78.00 107 PRO A O 1
ATOM 797 N N . ASP A 1 108 ? -5.700 10.180 17.416 1.00 80.06 108 ASP A N 1
ATOM 798 C CA . ASP A 1 108 ? -6.931 10.977 17.317 1.00 80.06 108 ASP A CA 1
ATOM 799 C C . ASP A 1 108 ? -6.849 12.041 16.206 1.00 80.06 108 ASP A C 1
ATOM 801 O O . ASP A 1 108 ? -7.740 12.879 16.075 1.00 80.06 108 ASP A O 1
ATOM 805 N N . GLY A 1 109 ? -5.762 12.033 15.425 1.00 75.62 109 GLY A N 1
ATOM 806 C CA . GLY A 1 109 ? -5.559 12.947 14.312 1.00 75.62 109 GLY A CA 1
ATOM 807 C C . GLY A 1 109 ? -6.583 12.705 13.207 1.00 75.62 109 GLY A C 1
ATOM 808 O O . GLY A 1 109 ? -6.806 11.573 12.776 1.00 75.62 109 GLY A O 1
ATOM 809 N N . GLU A 1 110 ? -7.204 13.781 12.734 1.00 72.88 110 GLU A N 1
ATOM 810 C CA . GLU A 1 110 ? -8.077 13.749 11.567 1.00 72.88 110 GLU A CA 1
ATOM 811 C C . GLU A 1 110 ? -7.264 14.099 10.318 1.00 72.88 110 GLU A C 1
ATOM 813 O O . GLU A 1 110 ? -6.597 15.133 10.261 1.00 72.88 110 GLU A O 1
ATOM 818 N N . ALA A 1 111 ? -7.312 13.227 9.311 1.00 70.12 111 ALA A N 1
ATOM 819 C CA . ALA A 1 111 ? -6.706 13.500 8.017 1.00 70.12 111 ALA A CA 1
ATOM 820 C C . ALA A 1 111 ? -7.696 14.292 7.151 1.00 70.12 111 ALA A C 1
ATOM 822 O O . ALA A 1 111 ? -8.673 13.737 6.649 1.00 70.12 111 ALA A O 1
ATOM 823 N N . ASP A 1 112 ? -7.430 15.584 6.962 1.00 76.19 112 ASP A N 1
ATOM 824 C CA . ASP A 1 112 ? -8.141 16.416 5.991 1.00 76.19 112 ASP A CA 1
ATOM 825 C C . ASP A 1 112 ? -7.500 16.237 4.609 1.00 76.19 112 ASP A C 1
ATOM 827 O O . ASP A 1 112 ? -6.401 16.720 4.344 1.00 76.19 112 ASP A O 1
ATOM 831 N N . LEU A 1 113 ? -8.180 15.490 3.739 1.00 67.06 113 LEU A N 1
ATOM 832 C CA . LEU A 1 113 ? -7.704 15.148 2.394 1.00 67.06 113 LEU A CA 1
ATOM 833 C C . LEU A 1 113 ? -8.117 16.179 1.328 1.00 67.06 113 LEU A C 1
ATOM 835 O O . LEU A 1 113 ? -7.870 15.946 0.146 1.00 67.06 113 LEU A O 1
ATOM 839 N N . GLN A 1 114 ? -8.793 17.268 1.712 1.00 70.06 114 GLN A N 1
ATOM 840 C CA . GLN A 1 114 ? -9.376 18.242 0.778 1.00 70.06 114 GLN A CA 1
ATOM 841 C C . GLN A 1 114 ? -8.646 19.593 0.731 1.00 70.06 114 GLN A C 1
ATOM 843 O O . GLN A 1 114 ? -9.156 20.523 0.104 1.00 70.06 114 GLN A O 1
ATOM 848 N N . LYS A 1 115 ? -7.477 19.718 1.367 1.00 48.38 115 LYS A N 1
ATOM 849 C CA . LYS A 1 115 ? -6.646 20.927 1.284 1.00 48.38 115 LYS A CA 1
ATOM 850 C C . LYS A 1 115 ? -5.606 20.858 0.176 1.00 48.38 115 LYS A C 1
ATOM 852 O O . LYS A 1 115 ? -4.909 19.825 0.085 1.00 48.38 115 LYS A O 1
#

Sequence (115 aa):
MVLLLRRVACQGARVAGRHRFFSDFIRPGGNVSDAQSGKLRLAFAASCMPHPDKVAKGGEDGYFACPKSRSFGVADGVGGWADNGVDPGLFARRVLCLALEDINANPDGEADLQK

Foldseek 3Di:
DDKDKDKDFQDPDDDPDDDDDDPDFPDPDDPDPPNPDRDIAITIDDDDDADPVCVVVPHLKDKDADRVLRDIDIFGFDVVCVVVVDRSNVVNHVVRVVVVVCCVVCVVDDDDPPD